Protein AF-A0A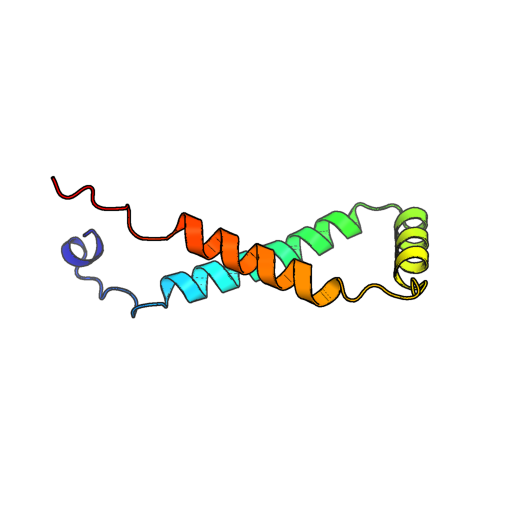1C5A833-F1 (afdb_monomer_lite)

Structure (mmCIF, N/CA/C/O backbone):
data_AF-A0A1C5A833-F1
#
_entry.id   AF-A0A1C5A833-F1
#
loop_
_atom_site.group_PDB
_atom_site.id
_atom_site.type_symbol
_atom_site.label_atom_id
_atom_site.label_alt_id
_atom_site.label_comp_id
_atom_site.label_asym_id
_atom_site.label_entity_id
_atom_site.label_seq_id
_atom_site.pdbx_PDB_ins_code
_atom_site.Cartn_x
_atom_site.Cartn_y
_atom_site.Cartn_z
_atom_site.occupancy
_atom_site.B_iso_or_equiv
_atom_site.auth_seq_id
_atom_site.auth_comp_id
_atom_site.auth_asym_id
_atom_site.auth_atom_id
_atom_site.pdbx_PDB_model_num
ATOM 1 N N . MET A 1 1 ? -25.044 0.170 22.389 1.00 63.81 1 MET A N 1
ATOM 2 C CA . MET A 1 1 ? -23.720 0.009 23.042 1.00 63.81 1 MET A CA 1
ATOM 3 C C . MET A 1 1 ? -23.435 -1.482 23.216 1.00 63.81 1 MET A C 1
ATOM 5 O O . MET A 1 1 ? -23.764 -2.034 24.256 1.00 63.81 1 MET A O 1
ATOM 9 N N . ARG A 1 2 ? -22.885 -2.148 22.188 1.00 74.62 2 ARG A N 1
ATOM 10 C CA . ARG A 1 2 ? -22.732 -3.618 22.162 1.00 74.62 2 ARG A CA 1
ATOM 11 C C . ARG A 1 2 ? -21.770 -4.140 23.241 1.00 74.62 2 ARG A C 1
ATOM 13 O O . ARG A 1 2 ? -22.085 -5.116 23.904 1.00 74.62 2 ARG A O 1
ATOM 20 N N . CYS A 1 3 ? -20.696 -3.400 23.531 1.00 71.44 3 CYS A N 1
ATOM 21 C CA . CYS A 1 3 ? -19.713 -3.769 24.560 1.00 71.44 3 CYS A CA 1
ATOM 22 C C . CYS A 1 3 ? -20.311 -3.879 25.974 1.00 71.44 3 CYS A C 1
ATOM 24 O O . CYS A 1 3 ? -19.921 -4.756 26.736 1.00 71.44 3 CYS A O 1
ATOM 26 N N . ARG A 1 4 ? -21.296 -3.032 26.320 1.00 70.25 4 ARG A N 1
ATOM 27 C CA . ARG A 1 4 ? -21.985 -3.114 27.623 1.00 70.25 4 ARG A CA 1
ATOM 28 C C . ARG A 1 4 ? -22.876 -4.350 27.717 1.00 70.25 4 ARG A C 1
ATOM 30 O O . ARG A 1 4 ? -22.909 -4.987 28.761 1.00 70.25 4 ARG A O 1
ATOM 37 N N . THR A 1 5 ? -23.557 -4.698 26.625 1.00 82.38 5 THR A N 1
ATOM 38 C CA . THR A 1 5 ? -24.353 -5.931 26.517 1.00 82.38 5 THR A CA 1
ATOM 39 C C . THR A 1 5 ? -23.466 -7.176 26.609 1.00 82.38 5 THR A C 1
ATOM 41 O O . THR A 1 5 ? -23.863 -8.164 27.214 1.00 82.38 5 THR A O 1
ATOM 44 N N . GLU A 1 6 ? -22.246 -7.107 26.073 1.00 83.25 6 GLU A N 1
ATOM 45 C CA . GLU A 1 6 ? -21.267 -8.202 26.073 1.00 83.25 6 GLU A CA 1
ATOM 46 C C . GLU A 1 6 ? -20.370 -8.230 27.338 1.00 83.25 6 GLU A C 1
ATOM 48 O O . GLU A 1 6 ? -19.536 -9.119 27.467 1.00 83.25 6 GLU A O 1
ATOM 53 N N . ARG A 1 7 ? -20.537 -7.293 28.293 1.00 76.19 7 ARG A N 1
ATOM 54 C CA . ARG A 1 7 ? -19.680 -7.112 29.497 1.00 76.19 7 ARG A CA 1
ATOM 55 C C . ARG A 1 7 ? -18.178 -7.002 29.178 1.00 76.19 7 ARG A C 1
ATOM 57 O O . ARG A 1 7 ? -17.336 -7.378 29.989 1.00 76.19 7 ARG A O 1
ATOM 64 N N . ILE A 1 8 ? -17.845 -6.471 28.005 1.00 78.81 8 ILE A N 1
ATOM 65 C CA . ILE A 1 8 ? -16.470 -6.241 27.556 1.00 78.81 8 ILE A CA 1
ATOM 66 C C . ILE A 1 8 ? -16.097 -4.795 27.874 1.00 78.81 8 ILE A C 1
AT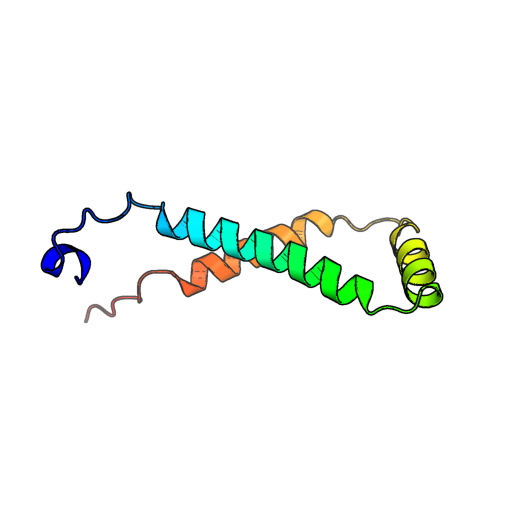OM 68 O O . ILE A 1 8 ? -16.844 -3.872 27.532 1.00 78.81 8 ILE A O 1
ATOM 72 N N . GLU A 1 9 ? -14.928 -4.594 28.487 1.00 73.62 9 GLU A N 1
ATOM 73 C CA . GLU A 1 9 ? -14.393 -3.252 28.719 1.00 73.62 9 GLU A CA 1
ATOM 74 C C . GLU A 1 9 ? -14.212 -2.527 27.374 1.00 73.62 9 GLU A C 1
ATOM 76 O O . GLU A 1 9 ? -13.523 -3.045 26.481 1.00 73.62 9 GLU A O 1
ATOM 81 N N . PRO A 1 10 ? -14.830 -1.346 27.181 1.00 70.12 10 PRO A N 1
ATOM 82 C CA . PRO A 1 10 ? -14.643 -0.575 25.969 1.00 70.12 10 PRO A CA 1
ATOM 83 C C . PRO A 1 10 ? -13.155 -0.275 25.751 1.00 70.12 10 PRO A C 1
ATOM 85 O O . PRO A 1 10 ? -12.436 0.061 26.692 1.00 70.12 10 PRO A O 1
ATOM 88 N N . PRO A 1 11 ? -12.654 -0.359 24.510 1.00 75.88 11 PRO A N 1
ATOM 89 C CA . PRO A 1 11 ? -11.280 0.024 24.240 1.00 75.88 11 PRO A CA 1
ATOM 90 C C . PRO A 1 11 ? -11.065 1.483 24.664 1.00 75.88 11 PRO A C 1
ATOM 92 O O . PRO A 1 11 ? -11.873 2.347 24.323 1.00 75.88 11 PRO A O 1
ATOM 95 N N . VAL A 1 12 ? -9.961 1.740 25.380 1.00 81.62 12 VAL A N 1
ATOM 96 C CA . VAL A 1 12 ? -9.548 3.083 25.832 1.00 81.62 12 VAL A CA 1
ATOM 97 C C . VAL A 1 12 ? -9.768 4.106 24.719 1.00 81.62 12 VAL A C 1
ATOM 99 O O . VAL A 1 12 ? -9.431 3.829 23.561 1.00 81.62 12 VAL A O 1
ATOM 102 N N . ALA A 1 13 ? -10.299 5.282 25.061 1.00 75.69 13 ALA A N 1
ATOM 103 C CA . ALA A 1 13 ? -10.532 6.363 24.107 1.00 75.69 13 ALA A CA 1
ATOM 104 C C . ALA A 1 13 ? -9.296 6.578 23.203 1.00 75.69 13 ALA A C 1
ATOM 106 O O . ALA A 1 13 ? -8.154 6.636 23.666 1.00 75.69 13 ALA A O 1
ATOM 107 N N . GLY A 1 14 ? -9.507 6.582 21.883 1.00 79.94 14 GLY A N 1
ATOM 108 C CA . GLY A 1 14 ? -8.440 6.682 20.878 1.00 79.94 14 GLY A CA 1
ATOM 109 C C . GLY A 1 14 ? -7.669 5.386 20.568 1.00 79.94 14 GLY A C 1
ATOM 110 O O . GLY A 1 14 ? -6.772 5.395 19.722 1.00 79.94 14 GLY A O 1
ATOM 111 N N . ARG A 1 15 ? -7.963 4.242 21.206 1.00 84.94 15 ARG A N 1
ATOM 112 C CA . ARG A 1 15 ? -7.382 2.937 20.820 1.00 84.94 15 ARG A CA 1
ATOM 113 C C . ARG A 1 15 ? -7.913 2.471 19.465 1.00 84.94 15 ARG A C 1
ATOM 115 O O . ARG A 1 15 ? -7.116 2.014 18.653 1.00 84.94 15 ARG A O 1
ATOM 122 N N . ILE A 1 16 ? -9.210 2.644 19.201 1.00 85.12 16 ILE A N 1
ATOM 123 C CA . ILE A 1 16 ? -9.806 2.346 17.8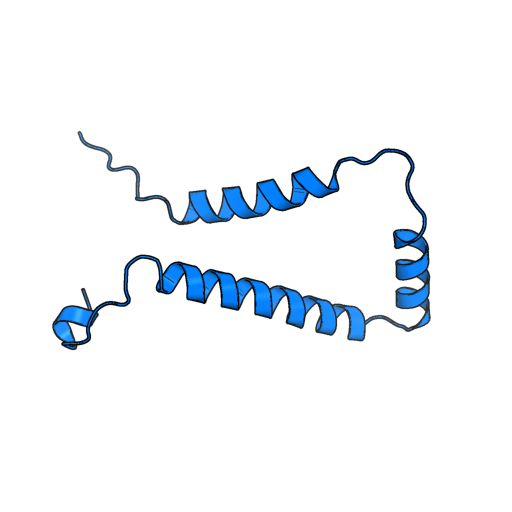88 1.00 85.12 16 ILE A CA 1
ATOM 124 C C . ILE A 1 16 ? -9.134 3.200 16.806 1.00 85.12 16 ILE A C 1
ATOM 126 O O . ILE A 1 16 ? -8.638 2.647 15.830 1.00 85.12 16 ILE A O 1
ATOM 130 N N . ASP A 1 17 ? -9.001 4.511 17.019 1.00 84.50 17 ASP A N 1
ATOM 131 C CA . ASP A 1 17 ? -8.355 5.408 16.050 1.00 84.50 17 ASP A CA 1
ATOM 132 C C . ASP A 1 17 ? -6.906 5.019 15.762 1.00 84.50 17 ASP A C 1
ATOM 134 O O . ASP A 1 17 ? -6.463 5.048 14.615 1.00 84.50 17 ASP A O 1
ATOM 138 N N . ARG A 1 18 ? -6.156 4.622 16.798 1.00 84.88 18 ARG A N 1
ATOM 139 C CA . ARG A 1 18 ? -4.781 4.133 16.641 1.00 84.88 18 ARG A CA 1
ATOM 140 C C . ARG A 1 18 ? -4.724 2.839 15.834 1.00 84.88 18 ARG A C 1
ATOM 142 O O . ARG A 1 18 ? -3.874 2.730 14.952 1.00 84.88 18 ARG A O 1
ATOM 149 N N . ILE A 1 19 ? -5.624 1.891 16.100 1.00 87.62 19 ILE A N 1
ATOM 150 C CA . ILE A 1 19 ? -5.714 0.630 15.350 1.00 87.62 19 ILE A CA 1
ATOM 151 C C . ILE A 1 19 ? -6.051 0.914 13.887 1.00 87.62 19 ILE A C 1
ATOM 153 O O . ILE A 1 19 ? -5.340 0.446 13.004 1.00 87.62 19 ILE A O 1
ATOM 157 N N . VAL A 1 20 ? -7.077 1.727 13.627 1.00 88.12 20 VAL A N 1
ATOM 158 C CA . VAL A 1 20 ? -7.501 2.085 12.268 1.00 88.12 20 VAL A CA 1
ATOM 159 C C . VAL A 1 20 ? -6.378 2.803 11.525 1.00 88.12 20 VAL A C 1
ATOM 161 O O . VAL A 1 20 ? -6.045 2.420 10.407 1.00 88.12 20 VAL A O 1
ATOM 164 N N . ARG A 1 21 ? -5.725 3.788 12.154 1.00 87.75 21 ARG A N 1
ATOM 165 C CA . ARG A 1 21 ? -4.581 4.497 11.563 1.00 87.75 21 ARG A CA 1
ATOM 166 C C . ARG A 1 21 ? -3.433 3.548 11.228 1.00 87.75 21 ARG A C 1
ATOM 168 O O . ARG A 1 21 ? -2.867 3.645 10.145 1.00 87.75 21 ARG A O 1
ATOM 175 N N . SER A 1 22 ? -3.088 2.641 12.142 1.00 90.00 22 SER A N 1
ATOM 176 C CA . SER A 1 22 ? -2.019 1.665 11.914 1.00 90.00 22 SER A CA 1
ATOM 177 C C . SER A 1 22 ? -2.377 0.686 10.795 1.00 90.00 22 SER A C 1
ATOM 179 O O . SER A 1 22 ? -1.534 0.401 9.947 1.00 90.00 22 SER A O 1
ATOM 181 N N . ALA A 1 23 ? -3.623 0.210 10.755 1.00 93.31 23 ALA A N 1
ATOM 182 C CA . ALA A 1 23 ? -4.107 -0.691 9.718 1.00 93.31 23 ALA A CA 1
ATOM 183 C C . ALA A 1 23 ? -4.084 -0.026 8.337 1.00 93.31 23 ALA A C 1
ATOM 185 O O . ALA A 1 23 ? -3.551 -0.612 7.400 1.00 93.31 23 ALA A O 1
ATOM 186 N N . LEU A 1 24 ? -4.584 1.210 8.225 1.00 95.12 24 LEU A N 1
ATOM 187 C CA . LEU A 1 24 ? -4.535 1.983 6.981 1.00 95.12 24 LEU A CA 1
ATOM 188 C C . LEU A 1 24 ? -3.097 2.162 6.501 1.00 95.12 24 LEU A C 1
ATOM 190 O O . LEU A 1 24 ? -2.791 1.807 5.369 1.00 95.12 24 LEU A O 1
ATOM 194 N N . HIS A 1 25 ? -2.201 2.598 7.389 1.00 91.69 25 HIS A N 1
ATOM 195 C CA . HIS A 1 25 ? -0.795 2.768 7.041 1.00 91.69 25 HIS A CA 1
ATOM 196 C C . HIS A 1 25 ? -0.160 1.462 6.542 1.00 91.69 25 HIS A C 1
ATOM 198 O O . HIS A 1 25 ? 0.520 1.445 5.520 1.00 91.69 25 HIS A O 1
ATOM 204 N N . ARG A 1 26 ? -0.415 0.339 7.224 1.00 93.56 26 ARG A N 1
ATOM 205 C CA . ARG A 1 26 ? 0.092 -0.974 6.800 1.00 93.56 26 ARG A CA 1
ATOM 206 C C . ARG A 1 26 ? -0.459 -1.403 5.444 1.00 93.56 26 ARG A C 1
ATOM 208 O O . ARG A 1 26 ? 0.289 -1.942 4.633 1.00 93.56 26 ARG A O 1
ATOM 215 N N . VAL A 1 27 ? -1.747 -1.177 5.197 1.00 96.00 27 VAL A N 1
ATOM 216 C CA . VAL A 1 27 ? -2.387 -1.518 3.922 1.00 96.00 27 VAL A CA 1
ATOM 217 C C . VAL A 1 27 ? -1.839 -0.660 2.790 1.00 96.00 27 VAL A C 1
ATOM 219 O O . VAL A 1 27 ? -1.548 -1.210 1.736 1.00 96.00 27 VAL A O 1
ATOM 222 N N . GLU A 1 28 ? -1.645 0.640 3.000 1.00 94.81 28 GLU A N 1
ATOM 223 C CA . GLU A 1 28 ? -1.047 1.541 2.008 1.00 94.81 28 GLU A CA 1
ATOM 224 C C . GLU A 1 28 ? 0.352 1.063 1.597 1.00 94.81 28 GLU A C 1
ATOM 226 O O . GLU A 1 28 ? 0.639 0.945 0.405 1.00 94.81 28 GLU A O 1
ATOM 231 N N . GLN A 1 29 ? 1.192 0.695 2.571 1.00 94.00 29 GLN A N 1
ATOM 232 C CA . GLN A 1 29 ? 2.526 0.141 2.309 1.00 94.00 29 GLN A CA 1
ATOM 233 C C . GLN A 1 29 ? 2.446 -1.179 1.529 1.00 94.00 29 GLN A C 1
ATOM 235 O O . GLN A 1 29 ? 3.050 -1.323 0.468 1.00 94.00 29 GLN A O 1
ATOM 240 N N . ALA A 1 30 ? 1.639 -2.132 2.004 1.00 94.19 30 ALA A N 1
ATOM 241 C CA . ALA A 1 30 ? 1.497 -3.437 1.361 1.00 94.19 30 ALA A CA 1
ATOM 242 C C . ALA A 1 30 ? 0.837 -3.364 -0.027 1.00 94.19 30 ALA A C 1
ATOM 244 O O . ALA A 1 30 ? 1.074 -4.224 -0.874 1.00 94.19 30 ALA A O 1
ATOM 245 N N . LEU A 1 31 ? -0.044 -2.392 -0.261 1.00 95.06 31 LEU A N 1
ATOM 246 C CA . LEU A 1 31 ? -0.650 -2.153 -1.567 1.00 95.06 31 LEU A CA 1
ATOM 247 C C . LEU A 1 31 ? 0.374 -1.555 -2.529 1.00 95.06 31 LEU A C 1
ATOM 249 O O . LEU A 1 31 ? 0.456 -2.012 -3.661 1.00 95.06 31 LEU A O 1
ATOM 253 N N . THR A 1 32 ? 1.171 -0.591 -2.065 1.00 91.31 32 THR A N 1
ATOM 254 C CA . THR A 1 32 ? 2.228 0.034 -2.869 1.00 91.31 32 THR A CA 1
ATOM 255 C C . THR A 1 32 ? 3.202 -1.014 -3.387 1.00 91.31 32 THR A C 1
ATOM 257 O O . THR A 1 32 ? 3.414 -1.090 -4.592 1.00 91.31 32 THR A O 1
ATOM 260 N N . VAL A 1 33 ? 3.702 -1.888 -2.506 1.00 92.69 33 VAL A N 1
ATOM 261 C CA . VAL A 1 33 ? 4.581 -3.001 -2.900 1.00 92.69 33 VAL A CA 1
ATOM 262 C C . VAL A 1 33 ? 3.909 -3.878 -3.957 1.00 92.69 33 VAL A C 1
ATOM 264 O O . VAL A 1 33 ? 4.455 -4.065 -5.035 1.00 92.69 33 VAL A O 1
ATOM 267 N N . ARG A 1 34 ? 2.665 -4.316 -3.718 1.00 95.56 34 ARG A N 1
ATOM 268 C CA . ARG A 1 34 ? 1.924 -5.160 -4.672 1.00 95.56 34 ARG A CA 1
ATOM 269 C C . ARG A 1 34 ? 1.673 -4.504 -6.029 1.00 95.56 34 ARG A C 1
ATOM 271 O O . ARG A 1 34 ? 1.518 -5.216 -7.016 1.00 95.56 34 ARG A O 1
ATOM 278 N N . VAL A 1 35 ? 1.542 -3.182 -6.079 1.00 92.81 35 VAL A N 1
ATOM 279 C CA . VAL A 1 35 ? 1.377 -2.440 -7.335 1.00 92.81 35 VAL A CA 1
ATOM 280 C C . VAL A 1 35 ? 2.711 -2.340 -8.066 1.00 92.81 35 VAL A C 1
ATOM 282 O O . VAL A 1 35 ? 2.746 -2.599 -9.264 1.00 92.81 35 VAL A O 1
ATOM 285 N N . VAL A 1 36 ? 3.793 -2.018 -7.354 1.00 91.50 36 VAL A N 1
ATOM 286 C CA . VAL A 1 36 ? 5.144 -1.937 -7.927 1.00 91.50 36 VAL A CA 1
ATOM 287 C C . VAL A 1 36 ? 5.598 -3.296 -8.458 1.00 91.50 36 VAL A C 1
ATOM 289 O O . VAL A 1 36 ? 6.087 -3.364 -9.577 1.00 91.50 36 VAL A O 1
ATOM 292 N N . ASP A 1 37 ? 5.326 -4.386 -7.738 1.00 92.94 37 ASP A N 1
ATOM 293 C CA . ASP A 1 37 ? 5.664 -5.755 -8.162 1.00 92.94 37 ASP A CA 1
ATOM 294 C C . ASP A 1 37 ? 4.975 -6.183 -9.470 1.00 92.94 37 ASP A C 1
ATOM 296 O O . ASP A 1 37 ? 5.384 -7.152 -10.106 1.00 92.94 37 ASP A O 1
ATOM 300 N N . ARG A 1 38 ? 3.905 -5.489 -9.883 1.00 95.44 38 ARG A N 1
ATOM 301 C CA . ARG A 1 38 ? 3.223 -5.743 -11.163 1.00 95.44 38 ARG A CA 1
ATOM 302 C C . ARG A 1 38 ? 3.846 -4.991 -12.333 1.00 95.44 38 ARG A C 1
ATOM 304 O O . ARG A 1 38 ? 3.428 -5.213 -13.469 1.00 95.44 38 ARG A O 1
ATOM 311 N N . LEU A 1 39 ? 4.775 -4.075 -12.077 1.00 94.81 39 LEU A N 1
ATOM 312 C CA . LEU A 1 39 ? 5.419 -3.304 -13.127 1.00 94.81 39 LEU A CA 1
ATOM 313 C C . LEU A 1 39 ? 6.491 -4.156 -13.818 1.00 94.81 39 LEU A C 1
ATOM 315 O O . LEU A 1 39 ? 7.292 -4.809 -13.146 1.00 94.81 39 LEU A O 1
ATOM 319 N N . PRO A 1 40 ? 6.553 -4.128 -15.158 1.00 95.81 40 PRO A N 1
ATOM 320 C CA . PRO A 1 40 ? 7.721 -4.603 -15.885 1.00 95.81 40 PRO A CA 1
ATOM 321 C C . PRO A 1 40 ? 9.000 -3.897 -15.405 1.00 95.81 40 PRO A C 1
ATOM 323 O O . PRO A 1 40 ? 8.972 -2.720 -15.038 1.00 95.81 40 PRO A O 1
ATOM 326 N N . VAL A 1 41 ? 10.128 -4.611 -15.415 1.00 92.69 41 VAL A N 1
ATOM 327 C CA . VAL A 1 41 ? 11.410 -4.129 -14.859 1.00 92.69 41 VAL A CA 1
ATOM 328 C C . VAL A 1 41 ? 11.887 -2.834 -15.528 1.00 92.69 41 VAL A C 1
ATOM 330 O O . VAL A 1 41 ? 12.429 -1.948 -14.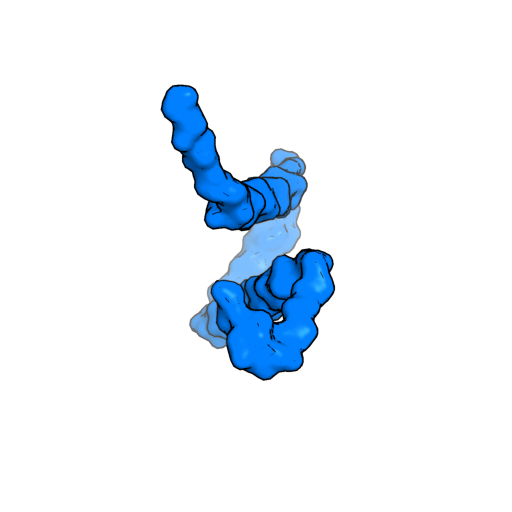865 1.00 92.69 41 VAL A O 1
ATOM 333 N N . ASP A 1 42 ? 11.666 -2.697 -16.834 1.00 95.12 42 ASP A N 1
ATOM 334 C CA . ASP A 1 42 ? 11.978 -1.498 -17.613 1.00 95.12 42 ASP A CA 1
ATOM 335 C C . ASP A 1 42 ? 11.117 -0.297 -17.192 1.00 95.12 42 ASP A C 1
ATOM 337 O O . ASP A 1 42 ? 11.624 0.822 -17.065 1.00 95.12 42 ASP A O 1
ATOM 341 N N . VAL A 1 43 ? 9.836 -0.534 -16.894 1.00 95.38 43 VAL A N 1
ATOM 342 C CA . VAL A 1 43 ? 8.908 0.490 -16.401 1.00 95.38 43 VAL A CA 1
ATOM 343 C C . VAL A 1 43 ? 9.282 0.940 -14.987 1.00 95.38 43 VAL A C 1
ATOM 345 O O . VAL A 1 43 ? 9.345 2.147 -14.750 1.00 95.38 43 VAL A O 1
ATOM 348 N N . ASP A 1 44 ? 9.581 0.015 -14.066 1.00 93.31 44 ASP A N 1
ATOM 349 C CA . ASP A 1 44 ? 10.032 0.357 -12.704 1.00 93.31 44 ASP A CA 1
ATOM 350 C C . ASP A 1 44 ? 11.344 1.157 -12.737 1.00 93.31 44 ASP A C 1
ATOM 352 O O . ASP A 1 44 ? 11.461 2.211 -12.109 1.00 93.31 44 ASP A O 1
ATOM 356 N N . SER A 1 45 ? 12.307 0.725 -13.557 1.00 91.38 45 SER A N 1
ATOM 357 C CA . SER A 1 45 ? 13.593 1.414 -13.719 1.00 91.38 45 SER A CA 1
ATOM 358 C C . SER A 1 45 ? 13.420 2.837 -14.253 1.00 91.38 45 SER A C 1
ATOM 360 O O . SER A 1 45 ? 14.006 3.783 -13.720 1.00 91.38 45 SER A O 1
ATOM 362 N N . ARG A 1 46 ? 12.570 3.020 -15.272 1.00 93.88 46 ARG A N 1
ATOM 363 C CA . ARG A 1 46 ? 12.262 4.345 -15.822 1.00 93.88 46 ARG A CA 1
ATOM 364 C C . ARG A 1 46 ? 11.556 5.229 -14.799 1.00 93.88 46 ARG A C 1
ATOM 366 O O . ARG A 1 46 ? 11.883 6.408 -14.691 1.00 93.88 46 ARG A O 1
ATOM 373 N N . LEU A 1 47 ? 10.605 4.678 -14.047 1.00 90.69 47 LEU A N 1
ATOM 374 C CA . LEU A 1 47 ? 9.883 5.417 -13.017 1.00 90.69 47 LEU A CA 1
ATOM 375 C C . LEU A 1 47 ? 10.830 5.896 -11.909 1.00 90.69 47 LEU A C 1
ATOM 377 O O . LEU A 1 47 ? 10.780 7.064 -11.529 1.00 90.69 47 LEU A O 1
ATOM 381 N N . ARG A 1 48 ? 11.739 5.034 -11.440 1.00 89.31 48 ARG A N 1
ATOM 382 C CA . ARG A 1 48 ? 12.769 5.404 -10.455 1.00 89.31 48 ARG A CA 1
ATOM 383 C C . ARG A 1 48 ? 13.681 6.513 -10.966 1.00 89.31 48 ARG A C 1
ATOM 385 O O . ARG A 1 48 ? 13.957 7.443 -10.216 1.00 89.31 48 ARG A O 1
ATOM 392 N N . ALA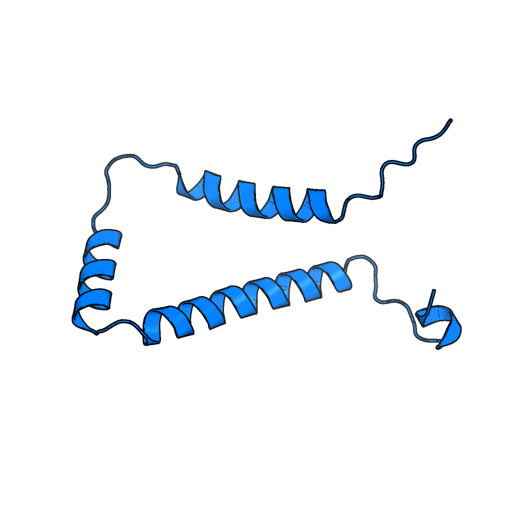 A 1 49 ? 14.103 6.447 -12.229 1.00 91.06 49 ALA A N 1
ATOM 393 C CA . ALA A 1 49 ? 14.921 7.492 -12.841 1.00 91.06 49 ALA A CA 1
ATOM 394 C C . ALA A 1 49 ? 14.188 8.845 -12.907 1.00 91.06 49 ALA A C 1
ATOM 396 O O . ALA A 1 49 ? 14.790 9.879 -12.634 1.00 91.06 49 ALA A O 1
ATOM 397 N N . LEU A 1 50 ? 12.884 8.839 -13.209 1.00 88.75 50 LEU A N 1
ATOM 398 C CA . LEU A 1 50 ? 12.061 10.053 -13.231 1.00 88.75 50 LEU A CA 1
ATOM 399 C C . LEU A 1 50 ? 11.866 10.664 -11.839 1.00 88.75 50 LEU A C 1
ATOM 401 O O . LEU A 1 50 ? 11.878 11.881 -11.715 1.00 88.75 50 LEU A O 1
ATOM 405 N N . VAL A 1 51 ? 11.689 9.841 -10.802 1.00 84.56 51 VAL A N 1
ATOM 406 C CA . VAL A 1 51 ? 11.541 10.318 -9.414 1.00 84.56 51 VAL A CA 1
ATOM 407 C C . VAL A 1 51 ? 12.868 10.823 -8.842 1.00 84.56 51 VAL A C 1
ATOM 409 O O . VAL A 1 51 ? 12.875 11.773 -8.066 1.00 84.56 51 VAL A O 1
ATOM 412 N N . ALA A 1 52 ? 13.985 10.187 -9.204 1.00 82.50 52 ALA A N 1
ATOM 413 C CA . ALA A 1 52 ? 15.318 10.583 -8.755 1.00 82.50 52 ALA A CA 1
ATOM 414 C C . ALA A 1 52 ? 15.826 11.866 -9.430 1.00 82.50 52 ALA A C 1
ATOM 416 O O . ALA A 1 52 ? 16.730 12.511 -8.903 1.00 82.50 52 ALA A O 1
ATOM 417 N N . ALA A 1 53 ? 15.265 12.239 -10.584 1.00 78.62 53 ALA A N 1
ATOM 418 C CA . ALA A 1 53 ? 15.520 13.535 -11.186 1.00 78.62 53 ALA A CA 1
ATOM 419 C C . ALA A 1 53 ? 14.885 14.621 -10.304 1.00 78.62 53 ALA A C 1
ATOM 421 O O . ALA A 1 53 ? 13.668 14.799 -10.303 1.00 78.62 53 ALA A O 1
ATOM 422 N N . GLU A 1 54 ? 15.709 15.333 -9.531 1.00 66.00 54 GLU A N 1
ATOM 423 C CA . GLU A 1 54 ? 15.267 16.512 -8.788 1.00 66.00 54 GLU A CA 1
ATOM 424 C C . GLU A 1 54 ? 14.591 17.496 -9.747 1.00 66.00 54 GLU A C 1
ATOM 426 O O . GLU A 1 54 ? 15.205 18.004 -10.687 1.00 66.00 54 GLU A O 1
ATOM 431 N N . VAL A 1 55 ? 13.310 17.767 -9.503 1.00 64.50 55 VAL A N 1
ATOM 432 C CA . VAL A 1 55 ? 12.611 18.888 -10.127 1.00 64.50 55 VAL A CA 1
ATOM 433 C C . VAL A 1 55 ? 12.991 20.133 -9.325 1.00 64.50 55 VAL A C 1
ATOM 435 O O . VAL A 1 55 ? 12.699 20.179 -8.126 1.00 64.50 55 VAL A O 1
ATOM 438 N N . PRO A 1 56 ? 13.637 21.146 -9.927 1.00 57.00 56 PRO A N 1
ATOM 439 C CA . PRO A 1 56 ? 13.941 22.377 -9.215 1.00 57.00 56 PRO A CA 1
ATOM 440 C C . PRO A 1 56 ? 12.640 23.048 -8.753 1.00 57.00 56 PRO A C 1
ATOM 442 O O . PRO A 1 56 ? 11.851 23.508 -9.576 1.00 57.00 56 PRO A O 1
ATOM 445 N N . GLY A 1 57 ? 12.438 23.114 -7.434 1.00 62.53 57 GLY A N 1
ATOM 446 C CA . GLY A 1 57 ? 11.461 23.999 -6.796 1.00 62.53 57 GLY A CA 1
ATOM 447 C C . GLY A 1 57 ? 10.054 23.446 -6.566 1.00 62.53 57 GLY A C 1
ATOM 44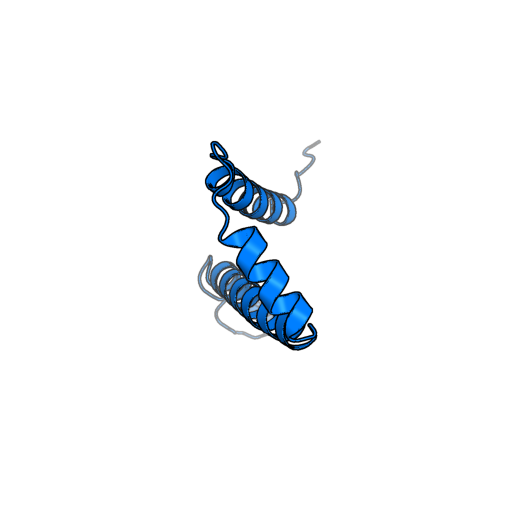8 O O . GLY A 1 57 ? 9.096 24.119 -6.933 1.00 62.53 57 GLY A O 1
ATOM 449 N N . ASP A 1 58 ? 9.899 22.296 -5.900 1.00 57.88 58 ASP A N 1
ATOM 450 C CA . ASP A 1 58 ? 8.577 21.900 -5.392 1.00 57.88 58 ASP A CA 1
ATOM 451 C C . ASP A 1 58 ? 8.581 21.593 -3.884 1.00 57.88 58 ASP A C 1
ATOM 453 O O . ASP A 1 58 ? 8.784 20.464 -3.437 1.00 57.88 58 ASP A O 1
ATOM 457 N N . ASP A 1 59 ? 8.258 22.616 -3.084 1.00 59.19 59 ASP A N 1
ATOM 458 C CA . ASP A 1 59 ? 7.879 22.524 -1.661 1.00 59.19 59 ASP A CA 1
ATOM 459 C C . ASP A 1 59 ? 6.534 21.764 -1.450 1.00 59.19 59 ASP A C 1
ATOM 461 O O . ASP A 1 59 ? 5.867 21.875 -0.415 1.00 59.19 59 ASP A O 1
ATOM 465 N N . ALA A 1 60 ? 6.080 20.955 -2.415 1.00 57.38 60 ALA A N 1
ATOM 466 C CA . ALA A 1 60 ? 4.806 20.235 -2.361 1.00 57.38 60 ALA A CA 1
ATOM 467 C C . ALA A 1 60 ? 4.793 19.018 -1.424 1.00 57.38 60 ALA A C 1
ATOM 469 O O . ALA A 1 60 ? 3.710 18.547 -1.052 1.00 57.38 60 ALA A O 1
ATOM 470 N N . GLY A 1 61 ? 5.951 18.514 -0.979 1.00 52.75 61 GLY A N 1
ATOM 471 C CA . GLY A 1 61 ? 6.030 17.353 -0.078 1.00 52.75 61 GLY A CA 1
ATOM 472 C C . GLY A 1 61 ? 5.270 17.545 1.248 1.00 52.75 61 GLY A C 1
ATOM 473 O O . GLY A 1 61 ? 4.702 16.598 1.799 1.00 52.75 61 GLY A O 1
ATOM 474 N N . SER A 1 62 ? 5.176 18.791 1.725 1.00 54.19 62 SER A N 1
ATOM 475 C CA . SER A 1 62 ? 4.422 19.181 2.928 1.00 54.19 62 SER A CA 1
ATOM 476 C C . SER A 1 62 ? 2.897 19.194 2.702 1.00 54.19 62 SER A C 1
ATOM 478 O O . SER A 1 62 ? 2.112 18.776 3.563 1.00 54.19 62 SER A O 1
ATOM 480 N N . VAL A 1 63 ? 2.454 19.590 1.504 1.00 55.06 63 VAL A N 1
ATOM 481 C CA . VAL A 1 63 ? 1.039 19.830 1.170 1.00 55.06 63 VAL A CA 1
ATOM 482 C C . VAL A 1 63 ? 0.242 18.524 1.063 1.00 55.06 63 VAL A C 1
ATOM 484 O O . VAL A 1 63 ? -0.894 18.439 1.548 1.00 55.06 63 VAL A O 1
ATOM 487 N N . TYR A 1 64 ? 0.831 17.473 0.483 1.00 53.56 64 TYR A N 1
ATOM 488 C CA . TYR A 1 64 ? 0.153 16.180 0.313 1.00 53.56 64 TYR A CA 1
ATOM 489 C C . TYR A 1 64 ? -0.078 15.445 1.642 1.00 53.56 64 TYR A C 1
ATOM 491 O O . TYR A 1 64 ? -1.144 14.859 1.848 1.00 53.56 64 TYR A O 1
ATOM 499 N N . ARG A 1 65 ? 0.857 15.549 2.597 1.00 53.00 65 ARG A N 1
ATOM 500 C CA . ARG A 1 65 ? 0.723 14.948 3.935 1.00 53.00 65 ARG A CA 1
ATOM 501 C C . ARG A 1 65 ? -0.391 15.605 4.761 1.00 53.00 65 ARG A C 1
ATOM 503 O O . ARG A 1 65 ? -1.112 14.907 5.478 1.00 53.00 65 ARG A O 1
ATOM 510 N N . GLY A 1 66 ? -0.577 16.922 4.629 1.00 48.53 66 GLY A N 1
ATOM 511 C CA . GLY A 1 66 ? -1.608 17.681 5.347 1.00 48.53 66 GLY A CA 1
ATOM 512 C C . GLY A 1 66 ? -3.043 17.407 4.873 1.00 48.53 66 GLY A C 1
ATOM 513 O O . GLY A 1 66 ? -3.955 17.272 5.694 1.00 48.53 66 GLY A O 1
ATOM 514 N N . ARG A 1 67 ? -3.268 17.255 3.557 1.00 54.00 67 ARG A N 1
ATOM 515 C CA . ARG A 1 67 ? -4.623 17.044 2.999 1.00 54.00 67 ARG A CA 1
ATOM 516 C C . ARG A 1 67 ? -5.225 15.684 3.354 1.00 54.00 67 ARG A C 1
ATOM 518 O O . ARG A 1 67 ? -6.424 15.604 3.629 1.00 54.00 67 ARG A O 1
ATOM 525 N N . ILE A 1 68 ? -4.410 14.628 3.403 1.00 55.56 68 ILE A N 1
ATOM 526 C CA . ILE A 1 68 ? -4.875 13.276 3.758 1.00 55.56 68 ILE A CA 1
ATOM 527 C C . ILE A 1 68 ? -5.352 13.242 5.219 1.00 55.56 68 ILE A C 1
ATOM 529 O O . ILE A 1 68 ? -6.423 12.711 5.517 1.00 55.56 68 ILE A O 1
ATOM 533 N N . GLN A 1 69 ? -4.613 13.887 6.128 1.00 53.25 69 GLN A N 1
ATOM 534 C CA . GLN A 1 69 ? -4.974 13.942 7.547 1.00 53.25 69 GLN A CA 1
ATOM 535 C C . GLN A 1 69 ? -6.258 14.741 7.812 1.00 53.25 69 GLN A C 1
ATOM 537 O O . GLN A 1 69 ? -7.017 14.386 8.717 1.00 53.25 69 GLN A O 1
ATOM 542 N N . ASN A 1 70 ? -6.529 15.792 7.028 1.00 45.38 70 ASN A N 1
ATOM 543 C CA . ASN A 1 70 ? -7.718 16.625 7.218 1.00 45.38 70 ASN A CA 1
ATOM 544 C C . ASN A 1 70 ? -9.008 15.908 6.762 1.00 45.38 70 ASN A C 1
ATOM 546 O O . ASN A 1 70 ? -10.016 15.911 7.468 1.00 45.38 70 ASN A O 1
ATOM 550 N N . ARG A 1 71 ? -8.966 15.175 5.637 1.00 50.16 71 ARG A N 1
ATOM 551 C CA . ARG A 1 71 ? -10.133 14.434 5.114 1.00 50.16 71 ARG A CA 1
ATOM 552 C C . ARG A 1 71 ? -10.586 13.290 6.030 1.00 50.16 71 ARG A C 1
ATOM 554 O O . ARG A 1 71 ? -11.785 13.047 6.157 1.00 50.16 71 ARG A O 1
ATOM 561 N N . ILE A 1 72 ? -9.648 12.617 6.700 1.00 54.22 72 ILE A N 1
ATOM 562 C CA . ILE A 1 72 ? -9.947 11.557 7.682 1.00 54.22 72 ILE A CA 1
ATOM 563 C C . ILE A 1 72 ? -10.639 12.135 8.928 1.00 54.22 72 ILE A C 1
ATOM 565 O O . ILE A 1 72 ? -11.495 11.479 9.521 1.00 54.22 72 ILE A O 1
ATOM 569 N N . ARG A 1 73 ? -10.317 13.382 9.298 1.00 53.78 73 ARG A N 1
ATOM 570 C CA . ARG A 1 73 ? -10.927 14.084 10.433 1.00 53.78 73 ARG A CA 1
ATOM 571 C C . ARG A 1 73 ? -12.384 14.474 10.148 1.00 53.78 73 ARG A C 1
ATOM 573 O O . ARG A 1 73 ? -13.237 14.278 11.004 1.00 53.78 73 ARG A O 1
ATOM 580 N N . HIS A 1 74 ? -12.685 14.937 8.932 1.00 52.75 74 HIS A N 1
ATOM 581 C CA . HIS A 1 74 ? -14.038 15.370 8.552 1.00 52.75 74 HIS A CA 1
ATOM 582 C C . HIS A 1 74 ? -15.048 14.230 8.345 1.00 52.75 74 HIS A C 1
ATOM 584 O O . HIS A 1 74 ? -16.239 14.455 8.530 1.00 52.75 74 HIS A O 1
ATOM 590 N N . ARG A 1 75 ? -14.614 13.005 8.010 1.00 51.94 75 ARG A N 1
ATOM 591 C CA . ARG A 1 75 ? -15.535 11.851 7.910 1.00 51.94 75 ARG A CA 1
ATOM 592 C C . ARG A 1 75 ? -15.969 11.272 9.261 1.00 51.94 75 ARG A C 1
ATOM 594 O O . ARG A 1 75 ? -16.976 10.579 9.300 1.00 51.94 75 ARG A O 1
ATOM 601 N N . ASN A 1 76 ? -15.215 11.538 10.329 1.00 45.69 76 ASN A N 1
ATOM 602 C CA . ASN A 1 76 ? -15.466 11.014 11.677 1.00 45.69 76 ASN A CA 1
ATOM 603 C C . ASN A 1 76 ? -15.812 12.120 12.694 1.00 45.69 76 ASN A C 1
ATOM 605 O O . ASN A 1 76 ? -15.796 11.870 13.898 1.00 45.69 76 ASN A O 1
ATOM 609 N N . GLY A 1 77 ? -16.088 13.346 12.234 1.00 47.03 77 GLY A N 1
ATOM 610 C CA . GLY A 1 77 ? -16.639 14.392 13.096 1.00 47.03 77 GLY A CA 1
ATOM 611 C C . GLY A 1 77 ? -18.032 13.987 13.594 1.00 47.03 77 GLY A C 1
ATOM 612 O O . GLY A 1 77 ? -18.732 13.265 12.878 1.00 47.03 77 GLY A O 1
ATOM 613 N N . PRO A 1 78 ? -18.443 14.406 14.806 1.00 43.53 78 PRO A N 1
ATOM 614 C CA . PRO A 1 78 ? -19.789 14.114 15.286 1.00 43.53 78 PRO A CA 1
ATOM 615 C C . PRO A 1 78 ? -20.811 14.633 14.262 1.00 43.53 78 PRO A C 1
ATOM 617 O O . PRO A 1 78 ? -20.552 15.670 13.640 1.00 43.53 78 PRO A O 1
ATOM 620 N N . PRO A 1 79 ? -21.950 13.942 14.052 1.00 42.84 79 PRO A N 1
ATOM 621 C CA . PRO A 1 79 ? -23.023 14.514 13.252 1.00 42.84 79 PRO A CA 1
ATOM 622 C C . PRO A 1 79 ? -23.337 15.890 13.840 1.00 42.84 79 PRO A C 1
ATOM 624 O O . PRO A 1 79 ? -23.518 16.005 15.053 1.00 42.84 79 PRO A O 1
ATOM 627 N N . PHE A 1 80 ? -23.332 16.928 12.999 1.00 46.69 80 PHE A N 1
ATOM 628 C CA . PHE A 1 80 ? -23.859 18.236 13.373 1.00 46.69 80 PHE A CA 1
ATOM 629 C C . PHE A 1 80 ? -25.262 17.981 13.925 1.00 46.69 80 PHE A C 1
ATOM 631 O O . PHE A 1 80 ? -26.171 17.618 13.177 1.00 46.69 80 PHE A O 1
ATOM 638 N N . LEU A 1 81 ? -25.418 18.080 15.245 1.00 40.81 81 LEU A N 1
ATOM 639 C CA . LEU A 1 81 ? -26.730 18.117 15.856 1.00 40.81 81 LEU A CA 1
ATOM 640 C C . LEU A 1 81 ? -27.366 19.403 15.322 1.00 40.81 81 LEU A C 1
ATOM 642 O O . LEU A 1 81 ? -26.947 20.498 15.694 1.00 40.81 81 LEU A O 1
ATOM 646 N N . MET A 1 82 ? -28.341 19.275 14.422 1.00 43.91 82 MET A N 1
ATOM 647 C CA . MET A 1 82 ? -29.366 20.303 14.310 1.00 43.91 82 MET A CA 1
ATOM 648 C C . MET A 1 82 ? -30.093 20.303 15.651 1.00 43.91 82 MET A C 1
ATOM 650 O O . MET A 1 82 ? -30.881 19.403 15.936 1.00 43.91 82 MET A O 1
ATOM 654 N N . ALA A 1 83 ? -29.747 21.259 16.506 1.00 37.22 83 ALA A N 1
ATOM 655 C CA . ALA A 1 83 ? -30.625 21.676 17.579 1.00 37.22 83 ALA A CA 1
ATOM 656 C C . ALA A 1 83 ? -31.564 22.738 16.994 1.00 37.22 83 ALA A C 1
ATOM 658 O O . ALA A 1 83 ? -31.105 23.663 16.320 1.00 37.22 83 ALA A O 1
ATOM 659 N N . ALA A 1 84 ? -32.855 22.472 17.180 1.00 44.31 84 ALA A N 1
ATOM 660 C CA . ALA A 1 84 ? -34.014 23.239 16.741 1.00 44.31 84 ALA A CA 1
ATOM 661 C C . ALA A 1 84 ? -34.116 24.626 17.390 1.00 44.31 84 ALA A C 1
ATOM 663 O O . ALA A 1 84 ? -33.519 24.814 18.476 1.00 44.31 84 ALA A O 1
#

Secondary structure (DSSP, 8-state):
-HHHHTTPPPP-TTHHHHHHHHHHHHHHHHHHHHHHTTS-HHHHHHHHHHHHS--TT-TTHHHHHHHHHHHHHHHSSPP-----

Foldseek 3Di:
DVCVVVVHDPPPPCPVVVVVVVVVVVCVVVVVVVVLVPDDPVRNVVVVVVVPPDDPDDPCVVVVVVVVVVVVCVVPPDPPPPDD

pLDDT: mean 73.96, std 18.65, range [37.22, 96.0]

Radius of gyration: 20.57 Å; chains: 1; bounding box: 50×32×47 Å

Sequence (84 aa):
MRCRTERIEPPVAGRIDRIVRSALHRVEQALTVRVVDRLPVDVDSRLRALVAAEVPGDDAGSVYRGRIQNRIRHRNGPPFLMAA

Organism: NCBI:txid47872